Protein AF-A0AA96S5H7-F1 (afdb_monomer_lite)

pLDDT: mean 80.76, std 6.85, range [56.84, 90.75]

Secondary structure (DSSP, 8-state):
-HHHHHHHHHHHHHTPPTTPPEEEEEEEETTEEEEEEEETTEEEEEEEE---

Sequence (52 aa):
MEQIILNLLDNLMKYSFEGAETGIIVSKDKQSVRITVRENGKEAEFTLTFKG

Structure (mmCIF, N/CA/C/O backbone):
data_AF-A0AA96S5H7-F1
#
_entry.id   AF-A0AA96S5H7-F1
#
loop_
_atom_site.group_PDB
_atom_site.id
_atom_site.type_symbol
_atom_site.label_atom_id
_atom_site.label_alt_id
_atom_site.label_comp_id
_atom_site.label_asym_id
_atom_site.label_entity_id
_atom_site.label_seq_id
_atom_site.pdbx_PDB_ins_code
_atom_site.Cartn_x
_atom_site.Cartn_y
_atom_site.Cartn_z
_atom_site.occupancy
_atom_site.B_iso_or_equiv
_atom_site.auth_seq_id
_atom_site.auth_comp_id
_atom_site.auth_asym_id
_atom_site.auth_atom_id
_atom_site.pdbx_PDB_model_num
ATOM 1 N N . MET A 1 1 ? -13.149 5.597 4.520 1.00 71.31 1 MET A N 1
ATOM 2 C CA . MET A 1 1 ? -12.033 4.630 4.385 1.00 71.31 1 MET A CA 1
ATOM 3 C C . MET A 1 1 ? -11.748 4.325 2.927 1.00 71.31 1 MET A C 1
ATOM 5 O O . MET A 1 1 ? -10.609 4.488 2.523 1.00 71.31 1 MET A O 1
ATOM 9 N N . GLU A 1 2 ? -12.766 3.976 2.140 1.00 79.25 2 GLU A N 1
ATOM 10 C CA . GLU A 1 2 ? -12.652 3.757 0.691 1.00 79.25 2 GLU A CA 1
ATOM 11 C C . GLU A 1 2 ? -11.888 4.877 -0.038 1.00 79.25 2 GLU A C 1
ATOM 13 O O . GLU A 1 2 ? -10.868 4.600 -0.658 1.00 79.25 2 GLU A O 1
ATOM 18 N N . GLN A 1 3 ? -12.278 6.146 0.153 1.00 82.25 3 GLN A N 1
ATOM 19 C CA . GLN A 1 3 ? -11.589 7.294 -0.462 1.00 82.25 3 GLN A CA 1
ATOM 20 C C . GLN A 1 3 ? -10.081 7.358 -0.166 1.00 82.25 3 GLN A C 1
ATOM 22 O O . GLN A 1 3 ? -9.306 7.781 -1.014 1.00 82.25 3 GLN A O 1
ATOM 27 N N . ILE A 1 4 ? -9.657 6.956 1.038 1.00 81.94 4 ILE A N 1
ATOM 28 C CA . ILE A 1 4 ? -8.242 7.000 1.437 1.00 81.94 4 ILE A CA 1
ATOM 29 C C . ILE A 1 4 ? -7.471 5.936 0.658 1.00 81.94 4 ILE A C 1
ATOM 31 O O . ILE A 1 4 ? -6.440 6.241 0.073 1.00 81.94 4 ILE A O 1
ATOM 35 N N . ILE A 1 5 ? -7.996 4.711 0.604 1.00 79.88 5 ILE A N 1
ATOM 36 C CA . ILE A 1 5 ? -7.374 3.604 -0.131 1.00 79.88 5 ILE A CA 1
ATOM 37 C C . ILE A 1 5 ? -7.312 3.931 -1.628 1.00 79.88 5 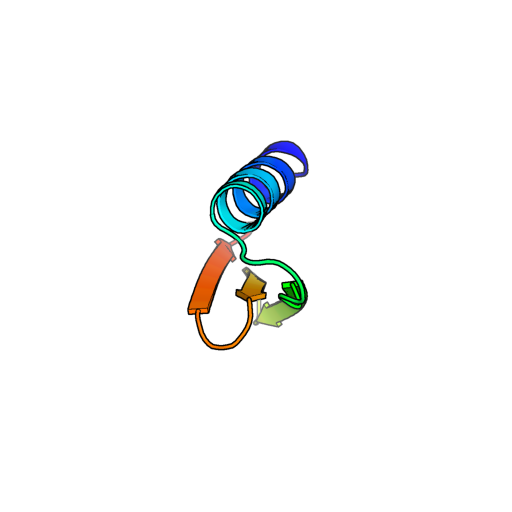ILE A C 1
ATOM 39 O O . ILE A 1 5 ? -6.262 3.761 -2.241 1.00 79.88 5 ILE A O 1
ATOM 43 N N . LEU A 1 6 ? -8.396 4.465 -2.198 1.00 85.50 6 LEU A N 1
ATOM 44 C CA . LEU A 1 6 ? -8.442 4.861 -3.606 1.00 85.50 6 LEU A CA 1
ATOM 45 C C . LEU A 1 6 ? -7.426 5.959 -3.928 1.00 85.50 6 LEU A C 1
ATOM 47 O O . LEU A 1 6 ? -6.704 5.827 -4.905 1.00 85.50 6 LEU A O 1
ATOM 51 N N . ASN A 1 7 ? -7.297 6.989 -3.088 1.00 85.25 7 ASN A N 1
ATOM 52 C CA . ASN A 1 7 ? -6.304 8.047 -3.301 1.00 85.25 7 ASN A CA 1
ATOM 53 C C . ASN A 1 7 ? -4.863 7.519 -3.267 1.00 85.25 7 ASN A C 1
ATOM 55 O O . ASN A 1 7 ? -3.998 8.013 -3.987 1.00 85.25 7 ASN A O 1
ATOM 59 N N . LEU A 1 8 ? -4.591 6.524 -2.423 1.00 80.62 8 LEU A N 1
ATOM 60 C CA . LEU A 1 8 ? -3.271 5.907 -2.333 1.00 80.62 8 LEU A CA 1
ATOM 61 C C . LEU A 1 8 ? -2.951 5.072 -3.564 1.00 80.62 8 LEU A C 1
ATOM 63 O O . LEU A 1 8 ? -1.854 5.188 -4.106 1.00 80.62 8 LEU A O 1
ATOM 67 N N . LEU A 1 9 ? -3.919 4.283 -4.026 1.00 83.38 9 LEU A N 1
ATOM 68 C CA . LEU A 1 9 ? -3.789 3.529 -5.267 1.00 83.38 9 LEU A CA 1
ATOM 69 C C . LEU A 1 9 ? -3.617 4.459 -6.463 1.00 83.38 9 LEU A C 1
ATOM 71 O O . LEU A 1 9 ? -2.739 4.226 -7.283 1.00 83.38 9 LEU A O 1
ATOM 75 N N . ASP A 1 10 ? -4.396 5.536 -6.533 1.00 85.94 10 ASP A N 1
ATOM 76 C CA . ASP A 1 10 ? -4.314 6.517 -7.613 1.00 85.94 10 ASP A CA 1
ATOM 77 C C . ASP A 1 10 ? -2.931 7.187 -7.652 1.00 85.94 10 ASP A C 1
ATOM 79 O O . ASP A 1 10 ? -2.334 7.337 -8.716 1.00 85.94 10 ASP A O 1
ATOM 83 N N . ASN A 1 11 ? -2.364 7.513 -6.484 1.00 82.19 11 ASN A N 1
ATOM 84 C CA . ASN A 1 11 ? -1.001 8.034 -6.386 1.00 82.19 11 ASN A CA 1
ATOM 85 C C . ASN A 1 11 ? 0.062 7.018 -6.816 1.00 82.19 11 ASN A C 1
ATOM 87 O O . ASN A 1 11 ? 0.984 7.396 -7.529 1.00 82.19 11 ASN A O 1
ATOM 91 N N . LEU A 1 12 ? -0.042 5.757 -6.397 1.00 79.94 12 LEU A N 1
ATOM 92 C CA . LEU A 1 12 ? 0.909 4.715 -6.800 1.00 79.94 12 LEU A CA 1
ATOM 93 C C . LEU A 1 12 ? 0.839 4.454 -8.307 1.00 79.94 12 LEU A C 1
ATOM 95 O O . LEU A 1 12 ? 1.859 4.520 -8.985 1.00 79.94 12 LEU A O 1
ATOM 99 N N . MET A 1 13 ? -0.366 4.273 -8.849 1.00 80.81 13 MET A N 1
ATOM 100 C CA . MET A 1 13 ? -0.575 4.000 -10.273 1.00 80.81 13 MET A CA 1
ATOM 101 C C . MET A 1 13 ? -0.132 5.159 -11.174 1.00 80.81 13 MET A C 1
ATOM 103 O O . MET A 1 13 ? 0.404 4.916 -12.251 1.00 80.81 13 MET A O 1
ATOM 107 N N . LYS A 1 14 ? -0.294 6.418 -10.741 1.00 83.69 14 LYS A N 1
ATOM 108 C CA . LYS A 1 14 ? 0.132 7.604 -11.512 1.00 83.69 14 LYS A CA 1
ATOM 109 C C . LYS A 1 14 ? 1.621 7.634 -11.844 1.00 83.69 14 LYS A C 1
ATOM 111 O O . LYS A 1 14 ? 1.992 8.194 -12.872 1.00 83.69 14 LYS A O 1
ATOM 116 N N . TYR A 1 15 ? 2.462 7.083 -10.974 1.00 77.25 15 TYR A N 1
ATOM 117 C CA . TYR A 1 15 ? 3.920 7.072 -11.148 1.00 77.25 15 TYR A CA 1
ATOM 118 C C . TYR A 1 15 ? 4.465 5.678 -11.458 1.00 77.25 15 TYR A C 1
ATOM 120 O O . TYR A 1 15 ? 5.681 5.469 -11.434 1.00 77.25 15 TYR A O 1
ATOM 128 N N . SER A 1 16 ? 3.561 4.743 -11.737 1.00 78.19 16 SER A N 1
ATOM 129 C CA . SER A 1 16 ? 3.874 3.353 -11.994 1.00 78.19 16 SER A CA 1
ATOM 130 C C . SER A 1 16 ? 4.394 3.173 -13.416 1.00 78.19 16 SER A C 1
ATOM 132 O O . SER A 1 16 ? 3.938 3.837 -14.350 1.00 78.19 16 SER A O 1
ATOM 134 N N . PHE A 1 17 ? 5.385 2.303 -13.589 1.00 80.50 17 PHE A N 1
ATOM 135 C CA . PHE A 1 17 ? 5.934 1.992 -14.909 1.00 80.50 17 PHE A CA 1
ATOM 136 C C . PHE A 1 17 ? 5.176 0.826 -15.556 1.00 80.50 17 PHE A C 1
ATOM 138 O O . PHE A 1 17 ? 4.533 0.026 -14.881 1.00 80.50 17 PHE A O 1
ATOM 145 N N . GLU A 1 18 ? 5.245 0.707 -16.881 1.00 81.75 18 GLU A N 1
ATOM 146 C CA . GLU A 1 18 ? 4.597 -0.397 -17.595 1.00 81.75 18 GLU A CA 1
ATOM 147 C C . GLU A 1 18 ? 5.152 -1.757 -17.134 1.00 81.75 18 GLU A C 1
ATOM 149 O O . GLU A 1 18 ? 6.364 -1.963 -17.087 1.00 81.75 18 GLU A O 1
ATOM 154 N N . GLY A 1 19 ? 4.261 -2.683 -16.769 1.00 82.25 19 GLY A N 1
ATOM 155 C CA . GLY A 1 19 ? 4.634 -3.973 -16.175 1.00 82.25 19 GLY A CA 1
ATOM 156 C C . GLY A 1 19 ? 4.839 -3.941 -14.656 1.00 82.25 19 GLY A C 1
ATOM 157 O O . GLY A 1 19 ? 5.280 -4.935 -14.080 1.00 82.25 19 GLY A O 1
ATOM 158 N N . ALA A 1 20 ? 4.527 -2.828 -13.990 1.00 81.00 20 ALA A N 1
ATOM 159 C CA . ALA A 1 20 ? 4.554 -2.760 -12.540 1.00 81.00 20 ALA A CA 1
ATOM 160 C C . ALA A 1 20 ? 3.417 -3.563 -11.885 1.00 81.00 20 ALA A C 1
ATOM 162 O O . ALA A 1 20 ? 2.262 -3.503 -12.309 1.00 81.00 20 ALA A O 1
ATOM 163 N N . GLU A 1 21 ? 3.736 -4.292 -10.812 1.00 85.12 21 GLU A N 1
ATOM 164 C CA . GLU A 1 21 ? 2.751 -5.035 -10.026 1.00 85.12 21 GLU A CA 1
ATOM 165 C C . GLU A 1 21 ? 2.422 -4.281 -8.741 1.00 85.12 21 GLU A C 1
ATOM 167 O O . GLU A 1 21 ? 3.290 -4.076 -7.891 1.00 85.12 21 GLU A O 1
ATOM 172 N N . THR A 1 22 ? 1.152 -3.907 -8.577 1.00 83.25 22 THR A N 1
ATOM 173 C CA . THR A 1 22 ? 0.646 -3.314 -7.334 1.00 83.25 22 THR A CA 1
ATOM 174 C C . THR A 1 22 ? -0.075 -4.371 -6.502 1.00 83.25 22 THR A C 1
ATOM 176 O O . THR A 1 22 ? -0.998 -5.030 -6.977 1.00 83.25 22 THR A O 1
ATOM 179 N N . GLY A 1 23 ? 0.320 -4.517 -5.239 1.00 85.31 23 GLY A N 1
ATOM 180 C CA . GLY A 1 23 ? -0.308 -5.415 -4.274 1.00 85.31 23 GLY A CA 1
ATOM 181 C C . GLY A 1 23 ? -0.836 -4.665 -3.056 1.00 85.31 23 GLY A C 1
ATOM 182 O O . GLY A 1 23 ? -0.164 -3.780 -2.529 1.00 85.31 23 GLY A O 1
ATOM 183 N N . ILE A 1 24 ? -2.017 -5.059 -2.578 1.00 87.38 24 ILE A N 1
ATOM 184 C CA . ILE A 1 24 ? -2.599 -4.578 -1.320 1.00 87.38 24 ILE A CA 1
ATOM 185 C C . ILE A 1 24 ? -2.609 -5.733 -0.324 1.00 87.38 24 ILE A C 1
ATOM 187 O O . ILE A 1 24 ? -3.140 -6.805 -0.610 1.00 87.38 24 ILE A O 1
ATOM 191 N N . ILE A 1 25 ? -2.048 -5.503 0.857 1.00 88.94 25 ILE A N 1
ATOM 192 C CA . ILE A 1 25 ? -2.050 -6.447 1.971 1.00 88.94 25 ILE A CA 1
ATOM 193 C C . ILE A 1 25 ? -2.821 -5.802 3.116 1.00 88.94 25 ILE A C 1
ATOM 195 O O . ILE A 1 25 ? -2.485 -4.706 3.558 1.00 88.94 25 ILE A O 1
ATOM 199 N N . VAL A 1 26 ? -3.850 -6.491 3.603 1.00 88.50 26 VAL A N 1
ATOM 200 C CA . VAL A 1 26 ? -4.636 -6.056 4.760 1.00 88.50 26 VAL A CA 1
ATOM 201 C C . VAL A 1 26 ? -4.416 -7.052 5.886 1.00 88.50 26 VAL A C 1
ATOM 203 O O . VAL A 1 26 ? -4.658 -8.247 5.720 1.00 88.50 26 VAL A O 1
ATOM 206 N N . SER A 1 27 ? -3.969 -6.566 7.038 1.00 90.75 27 SER A N 1
ATOM 207 C CA . SER A 1 27 ? -3.787 -7.378 8.238 1.00 90.75 27 SER A CA 1
ATOM 208 C C . SER A 1 27 ? -4.387 -6.693 9.460 1.00 90.75 27 SER A C 1
ATOM 210 O O . SER A 1 27 ? -4.495 -5.469 9.538 1.00 90.75 27 SER A O 1
ATOM 212 N N . LYS A 1 28 ? -4.825 -7.498 10.427 1.00 88.12 28 LYS A N 1
ATOM 213 C CA . LYS A 1 28 ? -5.284 -7.014 11.729 1.00 88.12 28 LYS A CA 1
ATOM 214 C C . LYS A 1 28 ? -4.156 -7.186 12.737 1.00 88.12 28 LYS A C 1
ATOM 216 O O . LYS A 1 28 ? -3.656 -8.295 12.903 1.00 88.12 28 LYS A O 1
ATOM 221 N N . ASP A 1 29 ? -3.818 -6.117 13.445 1.00 86.00 29 ASP A N 1
ATOM 222 C CA . ASP A 1 29 ? -2.862 -6.125 14.550 1.00 86.00 29 ASP A CA 1
ATOM 223 C C . ASP A 1 29 ? -3.556 -5.609 15.816 1.00 86.00 29 ASP A C 1
ATOM 225 O O . ASP A 1 29 ? -3.796 -4.419 15.988 1.00 86.00 29 ASP A O 1
ATOM 229 N N . LYS A 1 30 ? -3.942 -6.522 16.714 1.00 86.62 30 LYS A N 1
ATOM 230 C CA . LYS A 1 30 ? -4.700 -6.206 17.939 1.00 86.62 30 LYS A CA 1
ATOM 231 C C . LYS A 1 30 ? -5.989 -5.410 17.644 1.00 86.62 30 LYS A C 1
ATOM 233 O O . LYS A 1 30 ? -6.998 -6.005 17.265 1.00 86.62 30 LYS A O 1
ATOM 238 N N . GLN A 1 31 ? -5.959 -4.089 17.847 1.00 87.50 31 GLN A N 1
ATOM 239 C CA . GLN A 1 31 ? -7.063 -3.141 17.628 1.00 87.50 31 GLN A CA 1
ATOM 240 C C . GLN A 1 31 ? -6.823 -2.200 16.431 1.00 87.50 31 GLN A C 1
ATOM 242 O O . GLN A 1 31 ? -7.581 -1.258 16.207 1.00 87.50 31 GLN A O 1
ATOM 247 N N . SER A 1 32 ? -5.779 -2.440 15.642 1.00 85.19 32 SER A N 1
ATOM 248 C CA . SER A 1 32 ? -5.522 -1.729 14.395 1.00 85.19 32 SER A CA 1
ATOM 249 C C . SER A 1 32 ? -5.718 -2.641 13.188 1.00 85.19 32 SER A C 1
ATOM 251 O O . SER A 1 32 ? -5.603 -3.869 13.251 1.00 85.19 32 SER A O 1
ATOM 253 N N . VAL A 1 33 ? -6.049 -2.013 12.067 1.00 86.56 33 VAL A N 1
ATOM 254 C CA . VAL A 1 33 ? -5.971 -2.606 10.738 1.00 86.56 33 VAL A CA 1
ATOM 255 C C . VAL A 1 33 ? -4.804 -1.938 10.033 1.00 86.56 33 VAL A C 1
ATOM 257 O O . VAL A 1 33 ? -4.763 -0.715 9.883 1.00 86.56 33 VAL A O 1
ATOM 260 N N . ARG A 1 34 ? -3.842 -2.748 9.612 1.00 87.69 34 ARG A N 1
ATOM 261 C CA . ARG A 1 34 ? -2.705 -2.327 8.806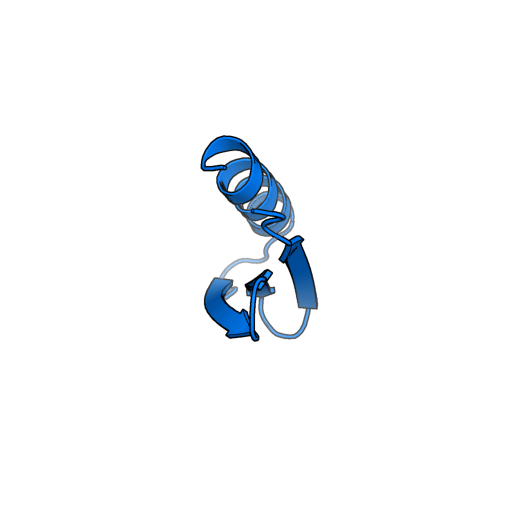 1.00 87.69 34 ARG A CA 1
ATOM 262 C C . ARG A 1 34 ? -3.022 -2.621 7.349 1.00 87.69 34 ARG A C 1
ATOM 264 O O . ARG A 1 34 ? -3.407 -3.738 7.005 1.00 87.69 34 ARG A O 1
ATOM 271 N N . ILE A 1 35 ? -2.883 -1.606 6.511 1.00 87.00 35 ILE A N 1
ATOM 272 C CA . IL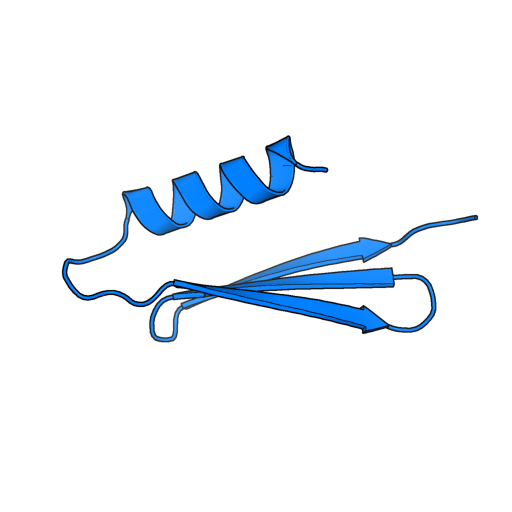E A 1 35 ? -3.033 -1.707 5.065 1.00 87.00 35 ILE A CA 1
ATOM 273 C C . ILE A 1 35 ? -1.691 -1.317 4.459 1.00 87.00 35 ILE A C 1
ATOM 275 O O . ILE A 1 35 ? -1.256 -0.171 4.564 1.00 87.00 35 ILE A O 1
ATOM 279 N N . THR A 1 36 ? -1.037 -2.276 3.825 1.00 86.31 36 THR A N 1
ATOM 280 C CA . THR A 1 36 ? 0.215 -2.061 3.107 1.00 86.31 36 THR A CA 1
ATOM 281 C C . THR A 1 36 ? -0.087 -2.094 1.621 1.00 86.31 36 THR A C 1
ATOM 283 O O . THR A 1 36 ? -0.660 -3.066 1.129 1.00 86.31 36 THR A O 1
ATOM 286 N N . VAL A 1 37 ? 0.296 -1.045 0.901 1.00 85.31 37 VAL A N 1
ATOM 287 C CA . VAL A 1 37 ? 0.252 -1.025 -0.561 1.00 85.31 37 VAL A CA 1
ATOM 288 C C . VAL A 1 37 ? 1.688 -1.026 -1.064 1.00 85.31 37 VAL A C 1
ATOM 290 O O . VAL A 1 37 ? 2.501 -0.209 -0.637 1.00 85.31 37 VAL A O 1
ATOM 293 N N . ARG A 1 38 ? 2.023 -1.972 -1.937 1.00 85.44 38 ARG A N 1
ATOM 294 C CA . ARG A 1 38 ? 3.373 -2.131 -2.482 1.00 85.44 38 ARG A CA 1
ATOM 295 C C . ARG A 1 38 ? 3.338 -2.178 -3.998 1.00 85.44 38 ARG A C 1
ATOM 297 O O . ARG A 1 38 ? 2.419 -2.756 -4.568 1.00 85.44 38 ARG A O 1
ATOM 304 N N . GLU A 1 39 ? 4.371 -1.644 -4.615 1.00 85.19 39 GLU A N 1
ATOM 305 C CA . GLU A 1 39 ? 4.617 -1.673 -6.048 1.00 85.19 39 GLU A CA 1
ATOM 306 C C . GLU A 1 39 ? 6.091 -2.027 -6.275 1.00 85.19 39 GLU A C 1
ATOM 308 O O 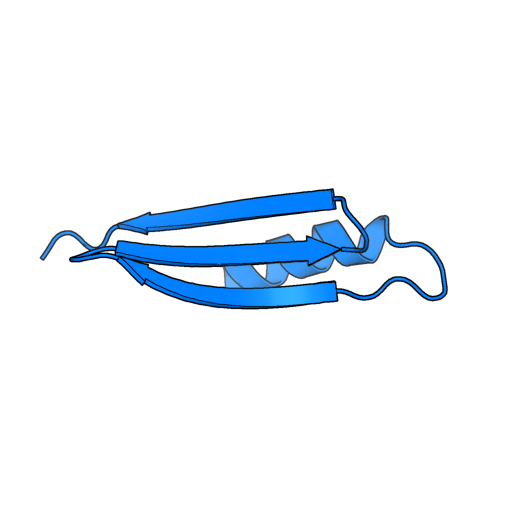. GLU A 1 39 ? 6.956 -1.251 -5.887 1.00 85.19 39 GLU A O 1
ATOM 313 N N . ASN A 1 40 ? 6.402 -3.195 -6.849 1.00 77.81 40 ASN A N 1
ATOM 314 C CA . ASN A 1 40 ? 7.758 -3.617 -7.265 1.00 77.81 40 ASN A CA 1
ATOM 315 C C . ASN A 1 40 ? 8.947 -3.092 -6.414 1.00 77.81 40 ASN A C 1
ATOM 317 O O . ASN A 1 40 ? 9.929 -2.568 -6.939 1.00 77.81 40 ASN A O 1
ATOM 321 N N . GLY A 1 41 ? 8.871 -3.233 -5.084 1.00 65.56 41 GLY A N 1
ATOM 322 C CA . GLY A 1 41 ? 9.928 -2.833 -4.140 1.00 65.56 41 GLY A CA 1
ATOM 323 C C . GLY A 1 41 ? 9.792 -1.430 -3.527 1.00 65.56 41 GLY A C 1
ATOM 324 O O . GLY A 1 41 ? 10.495 -1.129 -2.566 1.00 65.56 41 GLY A O 1
ATOM 325 N N . LYS A 1 42 ? 8.869 -0.592 -4.010 1.00 71.62 42 LYS A N 1
ATOM 326 C CA . LYS A 1 42 ? 8.375 0.592 -3.293 1.00 71.62 42 LYS A CA 1
ATOM 327 C C . LYS A 1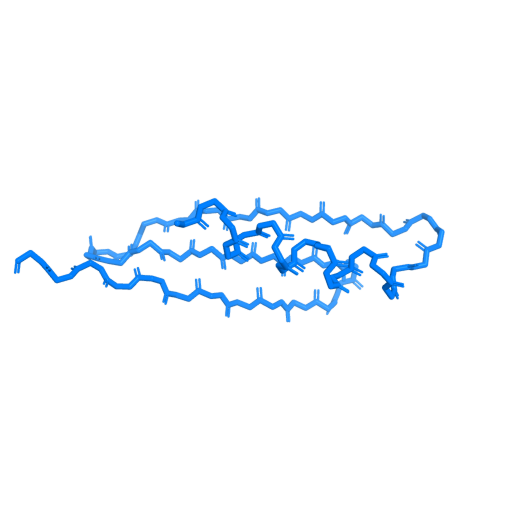 42 ? 7.166 0.208 -2.456 1.00 71.62 42 LYS A C 1
ATOM 329 O O . LYS A 1 42 ? 6.223 -0.403 -2.949 1.00 71.62 42 LYS A O 1
ATOM 334 N N . GLU A 1 43 ? 7.171 0.587 -1.189 1.00 73.88 43 GLU A N 1
ATOM 335 C CA . GLU A 1 43 ? 6.060 0.331 -0.281 1.00 73.88 43 GLU A CA 1
ATOM 336 C C . GLU A 1 43 ? 5.558 1.627 0.343 1.00 73.88 43 GLU A C 1
ATOM 338 O O . GLU A 1 43 ? 6.323 2.537 0.660 1.00 73.88 43 GLU A O 1
ATOM 343 N N . ALA A 1 44 ? 4.245 1.698 0.510 1.00 74.06 44 ALA A N 1
ATOM 344 C CA . ALA A 1 44 ? 3.579 2.697 1.312 1.00 74.06 44 ALA A CA 1
ATOM 345 C C . ALA A 1 44 ? 2.709 1.960 2.332 1.00 74.06 44 ALA A C 1
ATOM 347 O O . ALA A 1 44 ? 1.820 1.178 1.984 1.00 74.06 44 ALA A O 1
ATOM 348 N N . GLU A 1 45 ? 2.987 2.187 3.611 1.00 76.31 45 GLU A N 1
ATOM 349 C CA . GLU A 1 45 ? 2.249 1.565 4.703 1.00 76.31 45 GLU A CA 1
ATOM 350 C C . GLU A 1 45 ? 1.325 2.579 5.374 1.00 76.31 45 GLU A C 1
ATOM 352 O O . GLU A 1 45 ? 1.736 3.682 5.735 1.00 76.31 45 GLU A O 1
ATOM 357 N N . PHE A 1 46 ? 0.076 2.172 5.595 1.00 76.25 46 PHE A N 1
ATOM 358 C CA . PHE A 1 46 ? -0.912 2.944 6.332 1.00 76.25 46 PHE A CA 1
ATOM 359 C C . PHE A 1 46 ? -1.472 2.094 7.467 1.00 76.25 46 PHE A C 1
ATOM 361 O O . PHE A 1 46 ? -2.043 1.025 7.256 1.00 76.25 46 PHE A O 1
ATOM 368 N N . THR A 1 47 ? -1.335 2.589 8.695 1.00 76.50 47 THR A N 1
ATOM 369 C CA . THR A 1 47 ? -1.933 1.955 9.873 1.00 76.50 47 THR A CA 1
ATOM 370 C C . THR A 1 47 ? -3.165 2.739 10.301 1.00 76.50 47 THR A C 1
ATOM 372 O O . THR A 1 47 ? -3.077 3.917 10.644 1.00 76.50 47 THR A O 1
ATOM 375 N N . LEU A 1 48 ? -4.320 2.077 10.305 1.00 71.81 48 LEU A N 1
ATOM 376 C CA . LEU A 1 48 ? -5.564 2.606 10.850 1.00 71.81 48 LEU A CA 1
ATOM 377 C C . LEU A 1 48 ? -5.798 1.987 12.226 1.00 71.81 48 LEU A C 1
ATOM 379 O O . LEU A 1 48 ? -6.040 0.788 12.353 1.00 71.81 48 LEU A O 1
ATOM 383 N N . THR A 1 49 ? -5.744 2.806 13.269 1.00 75.25 49 THR A N 1
ATOM 384 C CA . THR A 1 49 ? -6.050 2.362 14.633 1.00 75.25 49 THR A CA 1
ATOM 385 C C . THR A 1 49 ? -7.499 2.681 14.952 1.00 75.25 49 THR A C 1
ATOM 387 O O . THR A 1 49 ? -7.887 3.849 14.967 1.00 75.25 49 THR A O 1
ATOM 390 N N . PHE A 1 50 ? -8.291 1.654 15.248 1.00 67.94 50 PHE A N 1
ATOM 391 C CA . PHE A 1 50 ? -9.650 1.839 15.737 1.00 67.94 50 PHE A CA 1
ATOM 392 C C . PHE A 1 50 ? -9.589 1.947 17.257 1.00 67.94 50 PHE A C 1
ATOM 394 O O . PHE A 1 50 ? -9.221 0.993 17.939 1.00 67.94 50 PHE A O 1
ATOM 401 N N . LYS A 1 51 ? -9.918 3.123 17.792 1.00 66.56 51 LYS A N 1
ATOM 402 C CA . LYS A 1 51 ? -10.189 3.275 19.222 1.00 66.56 51 LYS A CA 1
ATOM 403 C C . LYS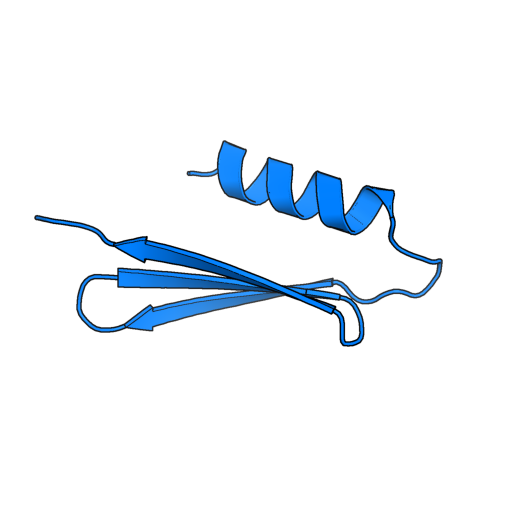 A 1 51 ? -11.686 3.060 19.413 1.00 66.56 51 LYS A C 1
ATOM 405 O O . LYS A 1 51 ? -12.471 3.856 18.901 1.00 66.56 51 LYS A O 1
ATOM 410 N N . GLY A 1 52 ? -12.036 1.931 20.029 1.00 56.84 52 GLY A N 1
ATOM 411 C CA . GLY A 1 52 ? -13.385 1.692 20.544 1.00 56.84 52 GLY A CA 1
ATOM 412 C C . GLY A 1 52 ? -13.691 2.603 21.721 1.00 56.84 52 GLY A C 1
ATOM 413 O O . GLY A 1 52 ? -12.722 3.018 22.400 1.00 56.84 52 GLY A O 1
#

Radius of gyration: 12.16 Å; chains: 1; bounding box: 23×15×38 Å

Foldseek 3Di:
DVVVVVVVVVVCVVPADPPKDWDWDWDDDPQKIKIWIDIPPDIDIDIGGDDD